Protein AF-A0A645H5P6-F1 (afdb_monomer_lite)

Sequence (170 aa):
MDTNKEIIIENIASEDTVRALVQPGSVLSKIHYDFRVPTPEILRGLGISERTIDILTDTDVTMAKLTIKNEPRRNLTNNFGIIGELVDELRNLNVNDNKVTLEGKTQNSTLQEYSYEVKNFMTPVDIPTSRTFDGEIVQLTLREIANEYFIRMRAAYIANIGVIRNLANL

Organism: NCBI:txid1076179

Radius of gyration: 23.18 Å; chains: 1; bounding box: 54×35×65 Å

Secondary structure (DSSP, 8-state):
------------B-HHHHHTT-STT-EEEEEEEEEE---HHHHHHTT--HHHHHHHHTS---EEEEEEE-SSS--SB--HHHHHHHHHHHHTS-TTS-EEEEEEE-TTS-SEEEESB-----------SEEEETTEEEEPPHHHHHHHHHHHHHHHHHHTHHHHHHHHT-

pLDDT: mean 72.98, std 15.3, range [28.98, 92.62]

Structure (mmCIF, N/CA/C/O backbone):
data_AF-A0A645H5P6-F1
#
_entry.id   AF-A0A645H5P6-F1
#
loop_
_atom_site.group_PDB
_atom_site.id
_atom_site.type_symbol
_atom_site.label_atom_id
_atom_site.label_alt_id
_atom_site.label_comp_id
_atom_site.label_asym_id
_atom_site.label_entity_id
_atom_site.label_seq_id
_atom_site.pdbx_PDB_ins_code
_atom_site.Cartn_x
_atom_site.Cartn_y
_atom_site.Cartn_z
_atom_site.occupancy
_atom_site.B_iso_or_equiv
_atom_site.auth_seq_id
_atom_site.auth_comp_id
_atom_site.auth_asym_id
_atom_site.auth_atom_id
_atom_site.pdbx_PDB_model_num
ATOM 1 N N . MET A 1 1 ? -21.225 -7.089 -30.728 1.00 35.62 1 MET A N 1
ATOM 2 C CA . MET A 1 1 ? -21.010 -6.149 -29.612 1.00 35.62 1 MET A CA 1
ATOM 3 C C . MET A 1 1 ? -20.197 -6.913 -28.592 1.00 35.62 1 MET A C 1
ATOM 5 O O . MET A 1 1 ? -20.772 -7.693 -27.847 1.00 35.62 1 MET A O 1
ATOM 9 N N . ASP A 1 2 ? -18.871 -6.809 -28.682 1.00 35.22 2 ASP A N 1
ATOM 10 C CA . ASP A 1 2 ? -17.970 -7.498 -27.761 1.00 35.22 2 ASP A CA 1
ATOM 11 C C . ASP A 1 2 ? -18.006 -6.793 -26.412 1.00 35.22 2 ASP A C 1
ATOM 13 O O . ASP A 1 2 ? -17.707 -5.603 -26.294 1.00 35.22 2 ASP A O 1
ATOM 17 N N . THR A 1 3 ? -18.439 -7.535 -25.403 1.00 33.78 3 THR A N 1
ATOM 18 C CA . THR A 1 3 ? -18.434 -7.125 -24.008 1.00 33.78 3 THR A CA 1
ATOM 19 C C . THR A 1 3 ? -16.978 -6.956 -23.594 1.00 33.78 3 THR A C 1
ATOM 21 O O . THR A 1 3 ? -16.258 -7.939 -23.422 1.00 33.78 3 THR A O 1
ATOM 24 N N . ASN A 1 4 ? -16.541 -5.703 -23.469 1.00 33.34 4 ASN A N 1
ATOM 25 C CA . ASN A 1 4 ? -15.266 -5.334 -22.869 1.00 33.34 4 ASN A CA 1
ATOM 26 C C . ASN A 1 4 ? -15.279 -5.865 -21.425 1.00 33.34 4 ASN A C 1
ATOM 28 O O . ASN A 1 4 ? -15.838 -5.237 -20.528 1.00 33.34 4 ASN A O 1
ATOM 32 N N . LYS A 1 5 ? -14.773 -7.086 -21.214 1.00 33.88 5 LYS A N 1
ATOM 33 C CA . LYS A 1 5 ? -14.544 -7.628 -19.877 1.00 33.88 5 LYS A CA 1
ATOM 34 C C . LYS A 1 5 ? -13.383 -6.842 -19.293 1.00 33.88 5 LYS A C 1
ATOM 36 O O . LYS A 1 5 ? -12.227 -7.110 -19.605 1.00 33.88 5 LYS A O 1
ATOM 41 N N . GLU A 1 6 ? -13.717 -5.850 -18.484 1.00 28.98 6 GLU A N 1
ATOM 42 C CA . GLU A 1 6 ? -12.769 -5.196 -17.599 1.00 28.98 6 GLU A CA 1
ATOM 43 C C . GLU A 1 6 ? -12.191 -6.280 -16.679 1.00 28.98 6 GLU A C 1
ATOM 45 O O . GLU A 1 6 ? -12.908 -6.892 -15.886 1.00 28.98 6 GLU A O 1
ATOM 50 N N . ILE A 1 7 ? -10.909 -6.603 -16.855 1.00 34.94 7 ILE A N 1
ATOM 51 C CA . ILE A 1 7 ? -10.190 -7.454 -15.909 1.00 34.94 7 ILE A CA 1
ATOM 52 C C . ILE A 1 7 ? -9.898 -6.556 -14.713 1.00 34.94 7 ILE A C 1
ATOM 54 O O . ILE A 1 7 ? -8.920 -5.810 -14.705 1.00 34.94 7 ILE A O 1
ATOM 58 N N . ILE A 1 8 ? -10.793 -6.586 -13.731 1.00 35.81 8 ILE A N 1
ATOM 59 C CA . ILE A 1 8 ? -10.558 -5.983 -12.426 1.00 35.81 8 ILE A CA 1
ATOM 60 C C . ILE A 1 8 ? -9.534 -6.884 -11.736 1.00 35.81 8 ILE A C 1
ATOM 62 O O . ILE A 1 8 ? -9.844 -8.000 -11.327 1.00 35.81 8 ILE A O 1
ATOM 66 N N . ILE A 1 9 ? -8.284 -6.429 -11.708 1.00 37.41 9 ILE A N 1
ATOM 67 C CA . ILE A 1 9 ? -7.208 -7.095 -10.979 1.00 37.41 9 ILE A CA 1
ATOM 68 C C . ILE A 1 9 ? -7.413 -6.739 -9.505 1.00 37.41 9 ILE A C 1
ATOM 70 O O . ILE A 1 9 ? -7.200 -5.593 -9.110 1.00 37.41 9 ILE A O 1
ATOM 74 N N . GLU A 1 10 ? -7.887 -7.701 -8.716 1.00 39.12 10 GLU A N 1
ATOM 75 C CA . GLU A 1 10 ? -7.974 -7.570 -7.261 1.00 39.12 10 GLU A CA 1
ATOM 76 C C . GLU A 1 10 ? -6.569 -7.417 -6.651 1.00 39.12 10 GLU A C 1
ATOM 78 O O . GLU A 1 10 ? -5.568 -7.842 -7.228 1.00 39.12 10 GLU A O 1
ATOM 83 N N . ASN A 1 11 ? -6.485 -6.755 -5.497 1.00 39.72 11 ASN A N 1
ATOM 84 C CA . ASN A 1 11 ? -5.231 -6.399 -4.836 1.00 39.72 11 ASN A CA 1
ATOM 85 C C . ASN A 1 11 ? -4.357 -7.639 -4.574 1.00 39.72 11 ASN A C 1
ATOM 87 O O . ASN A 1 11 ? -4.698 -8.472 -3.740 1.00 39.72 11 ASN A O 1
ATOM 91 N N . ILE A 1 12 ? -3.208 -7.755 -5.247 1.00 42.66 12 ILE A N 1
ATOM 92 C CA . ILE A 1 12 ? -2.288 -8.881 -5.028 1.00 42.66 12 ILE A CA 1
ATOM 93 C C . ILE A 1 12 ? -1.166 -8.499 -4.072 1.00 42.66 12 ILE A C 1
ATOM 95 O O . ILE A 1 12 ? -0.562 -7.439 -4.209 1.00 42.66 12 ILE A O 1
ATOM 99 N N . ALA A 1 13 ? -0.878 -9.396 -3.130 1.00 46.56 13 ALA A N 1
ATOM 100 C CA . ALA A 1 13 ? 0.215 -9.299 -2.176 1.00 46.56 13 ALA A CA 1
ATOM 101 C C . ALA A 1 13 ? 1.609 -9.295 -2.872 1.00 46.56 13 ALA A C 1
ATOM 103 O O . ALA A 1 13 ? 2.103 -10.346 -3.266 1.00 46.56 13 ALA A O 1
ATOM 104 N N . SER A 1 14 ? 2.275 -8.146 -3.030 1.00 55.53 14 SER A N 1
ATOM 105 C CA . SER A 1 14 ? 3.707 -8.006 -3.332 1.00 55.53 14 SER A CA 1
ATOM 106 C C . SER A 1 14 ? 4.500 -7.800 -2.047 1.00 55.53 14 SER A C 1
ATOM 108 O O . SER A 1 14 ? 4.703 -6.684 -1.561 1.00 55.53 14 SER A O 1
ATOM 110 N N . GLU A 1 15 ? 4.985 -8.911 -1.499 1.00 59.34 15 GLU A N 1
ATOM 111 C CA . GLU A 1 15 ? 5.867 -8.912 -0.331 1.00 59.34 15 GLU A CA 1
ATOM 112 C C . GLU A 1 15 ? 7.171 -8.143 -0.570 1.00 59.34 15 GLU A C 1
ATOM 114 O O . GLU A 1 15 ? 7.724 -7.578 0.372 1.00 59.34 15 GLU A O 1
ATOM 119 N N . ASP A 1 16 ? 7.655 -8.090 -1.813 1.00 61.09 16 ASP A N 1
ATOM 120 C CA . ASP A 1 16 ? 8.951 -7.498 -2.163 1.00 61.09 16 ASP A CA 1
ATOM 121 C C . ASP A 1 16 ? 9.025 -6.012 -1.813 1.00 61.09 16 ASP A C 1
ATOM 123 O O . ASP A 1 16 ? 10.058 -5.513 -1.359 1.00 61.09 16 ASP A O 1
ATOM 127 N N . THR A 1 17 ? 7.903 -5.307 -1.962 1.00 65.06 17 THR A N 1
ATOM 128 C CA . THR A 1 17 ? 7.808 -3.889 -1.625 1.00 65.06 17 THR A CA 1
ATOM 129 C C . THR A 1 17 ? 7.993 -3.696 -0.127 1.00 65.06 17 THR A C 1
ATOM 131 O O . THR A 1 17 ? 8.822 -2.895 0.291 1.00 65.06 17 THR A O 1
ATOM 134 N N . VAL A 1 18 ? 7.295 -4.468 0.703 1.00 65.94 18 VAL A N 1
ATOM 135 C CA . VAL A 1 18 ? 7.417 -4.337 2.158 1.00 65.94 18 VAL A CA 1
ATOM 136 C C . VAL A 1 18 ? 8.748 -4.888 2.679 1.00 65.94 18 VAL A C 1
ATOM 138 O O . VAL A 1 18 ? 9.353 -4.290 3.569 1.00 65.94 18 VAL A O 1
ATOM 141 N N . ARG A 1 19 ? 9.284 -5.953 2.072 1.00 70.75 19 ARG A N 1
ATOM 142 C CA . ARG A 1 19 ? 10.622 -6.483 2.385 1.00 70.75 19 ARG A CA 1
ATOM 143 C C . ARG A 1 19 ? 11.727 -5.457 2.144 1.00 70.75 19 ARG A C 1
ATOM 145 O O . ARG A 1 19 ? 12.715 -5.466 2.873 1.00 70.75 19 ARG A O 1
ATOM 152 N N . ALA A 1 20 ? 11.562 -4.530 1.198 1.00 70.88 20 ALA A N 1
ATOM 153 C CA . ALA A 1 20 ? 12.522 -3.447 0.986 1.00 70.88 20 ALA A CA 1
ATOM 154 C C . ALA A 1 20 ? 12.668 -2.517 2.207 1.00 70.88 20 ALA A C 1
ATOM 156 O O . ALA A 1 20 ? 13.732 -1.928 2.395 1.00 70.88 20 ALA A O 1
ATOM 157 N N . LEU A 1 21 ? 11.640 -2.411 3.059 1.00 73.50 21 LEU A N 1
ATOM 158 C CA . LEU A 1 21 ? 11.699 -1.657 4.316 1.00 73.50 21 LEU A CA 1
ATOM 159 C C . LEU A 1 21 ? 12.494 -2.395 5.409 1.00 73.50 21 LEU A C 1
ATOM 161 O O . LEU A 1 21 ? 12.985 -1.773 6.352 1.00 73.50 21 LEU A O 1
ATOM 165 N N . VAL A 1 22 ? 12.670 -3.711 5.276 1.00 79.00 22 VAL A N 1
ATOM 166 C CA . VAL A 1 22 ? 13.489 -4.526 6.174 1.00 79.00 22 VAL A CA 1
ATOM 167 C C . VAL A 1 22 ? 14.944 -4.436 5.709 1.00 79.00 22 VAL A C 1
ATOM 169 O O . VAL A 1 22 ? 15.517 -5.382 5.173 1.00 79.00 22 VAL A O 1
ATOM 172 N N . GLN A 1 23 ? 15.585 -3.288 5.967 1.00 77.56 23 GLN A N 1
ATOM 173 C CA . GLN A 1 23 ? 17.033 -3.092 5.771 1.00 77.56 23 GLN A CA 1
ATOM 174 C C . GLN A 1 23 ? 17.693 -2.325 6.931 1.00 77.56 23 GLN A C 1
ATOM 176 O O . GLN A 1 23 ? 17.037 -1.472 7.543 1.00 77.56 23 GLN A O 1
ATOM 181 N N . PRO A 1 24 ? 18.987 -2.552 7.234 1.00 73.81 24 PRO A N 1
ATOM 182 C CA . PRO A 1 24 ? 19.717 -1.749 8.213 1.00 73.81 24 PRO A CA 1
ATOM 183 C C . PRO A 1 24 ? 19.620 -0.244 7.917 1.00 73.81 24 PRO A C 1
ATOM 185 O O . PRO A 1 24 ? 19.714 0.186 6.770 1.00 73.81 24 PRO A O 1
ATOM 188 N N . GLY A 1 25 ? 19.406 0.566 8.958 1.00 75.50 25 GLY A N 1
ATOM 189 C CA . GLY A 1 25 ? 19.211 2.016 8.821 1.00 75.50 25 GLY A CA 1
ATOM 190 C C . GLY A 1 25 ? 17.795 2.445 8.416 1.00 75.50 25 GLY A C 1
ATOM 191 O O . GLY A 1 25 ? 17.556 3.641 8.242 1.00 75.50 25 GLY A O 1
ATOM 192 N N . SER A 1 26 ? 16.858 1.501 8.290 1.00 78.00 26 SER A N 1
ATOM 193 C CA . SER A 1 26 ? 15.457 1.807 8.003 1.00 78.00 26 SER A CA 1
ATOM 194 C C . SER A 1 26 ? 14.703 2.345 9.212 1.00 78.00 26 SER A C 1
ATOM 196 O O . SER A 1 26 ? 15.061 2.141 10.372 1.00 78.00 26 SER A O 1
ATOM 198 N N . VAL A 1 27 ? 13.632 3.065 8.912 1.00 82.56 27 VAL A N 1
ATOM 199 C CA . VAL A 1 27 ? 12.813 3.782 9.873 1.00 82.56 27 VAL A CA 1
ATOM 200 C C . VAL A 1 27 ? 11.351 3.583 9.511 1.00 82.56 27 VAL A C 1
ATOM 202 O O . VAL A 1 27 ? 10.955 3.867 8.381 1.00 82.56 27 VAL A O 1
ATOM 205 N N . LEU A 1 28 ? 10.549 3.170 10.490 1.00 84.62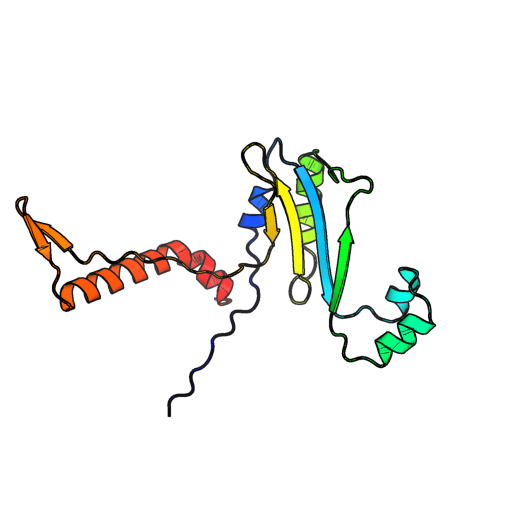 28 LEU A N 1
ATOM 206 C CA . LEU A 1 28 ? 9.100 3.074 10.369 1.00 84.62 28 LEU A CA 1
ATOM 207 C C . LEU A 1 28 ? 8.453 4.270 11.069 1.00 84.62 28 LEU A C 1
ATOM 209 O O . LEU A 1 28 ? 8.713 4.531 12.246 1.00 84.62 28 LEU A O 1
ATOM 213 N N . SER A 1 29 ? 7.607 5.006 10.357 1.00 82.06 29 SER A N 1
ATOM 214 C CA . SER A 1 29 ? 6.975 6.232 10.852 1.00 82.06 29 SER A CA 1
ATOM 215 C C . SER A 1 29 ? 5.474 6.086 11.075 1.00 82.06 29 SER A C 1
ATOM 217 O O . SER A 1 29 ? 4.931 6.775 11.939 1.00 82.06 29 SER A O 1
ATOM 219 N N . LYS A 1 30 ? 4.797 5.217 10.316 1.00 83.56 30 LYS A N 1
ATOM 220 C CA . LYS A 1 30 ? 3.344 5.043 10.402 1.00 83.56 30 LYS A CA 1
ATOM 221 C C . LYS A 1 30 ? 2.908 3.666 9.912 1.00 83.56 30 LYS A C 1
ATOM 223 O O . LYS A 1 30 ? 3.525 3.119 9.002 1.00 83.56 30 LYS A O 1
ATOM 228 N N . ILE A 1 31 ? 1.816 3.158 10.474 1.00 81.19 31 ILE A N 1
ATOM 229 C CA . ILE A 1 31 ? 1.110 1.967 9.988 1.00 81.19 31 ILE A CA 1
ATOM 230 C C . ILE A 1 31 ? -0.345 2.349 9.716 1.00 81.19 31 ILE A C 1
ATOM 232 O O . ILE A 1 31 ? -0.998 2.973 10.557 1.00 81.19 31 ILE A O 1
ATOM 236 N N . HIS A 1 32 ? -0.841 1.975 8.544 1.00 79.19 32 HIS A N 1
ATOM 237 C CA . HIS A 1 32 ? -2.234 2.075 8.142 1.00 79.19 32 HIS A CA 1
ATOM 238 C C . HIS A 1 32 ? -2.814 0.678 7.965 1.00 79.19 32 HIS A C 1
ATOM 240 O O . HIS A 1 32 ? -2.226 -0.147 7.265 1.00 79.19 32 HIS A O 1
ATOM 246 N N . TYR A 1 33 ? -3.964 0.449 8.586 1.00 74.19 33 TYR A N 1
ATOM 247 C CA . TYR A 1 33 ? -4.722 -0.787 8.481 1.00 74.19 33 TYR A CA 1
ATOM 248 C C . TYR A 1 33 ? -6.159 -0.434 8.107 1.00 74.19 33 TYR A C 1
ATOM 250 O O . TYR A 1 33 ? -6.864 0.192 8.903 1.00 74.19 33 TYR A O 1
ATOM 258 N N . ASP A 1 34 ? -6.574 -0.795 6.899 1.00 68.56 34 ASP A N 1
ATOM 259 C CA . ASP A 1 34 ? -7.957 -0.661 6.462 1.00 68.56 34 ASP A CA 1
ATOM 260 C C . ASP A 1 34 ? -8.637 -2.027 6.600 1.00 68.56 34 ASP A C 1
ATOM 262 O O . ASP A 1 34 ? -8.090 -3.041 6.168 1.00 68.56 34 ASP A O 1
ATOM 266 N N . PHE A 1 35 ? -9.812 -2.051 7.220 1.00 67.69 35 PHE A N 1
ATOM 267 C CA . PHE A 1 35 ? -10.565 -3.269 7.501 1.00 67.69 35 PHE A CA 1
ATOM 268 C C . PHE A 1 35 ? -12.057 -3.046 7.295 1.00 67.69 35 PHE A C 1
ATOM 270 O O . PHE A 1 35 ? -12.557 -1.922 7.406 1.00 67.69 35 PHE A O 1
ATOM 277 N N . ARG A 1 36 ? -12.780 -4.125 6.983 1.00 66.25 36 ARG A N 1
ATOM 278 C CA . ARG A 1 36 ? -14.243 -4.097 6.856 1.00 66.25 36 ARG A CA 1
ATOM 279 C C . ARG A 1 36 ? -14.874 -3.621 8.166 1.00 66.25 36 ARG A C 1
ATOM 281 O O . ARG A 1 36 ? -14.322 -3.909 9.228 1.00 66.25 36 ARG A O 1
ATOM 288 N N . VAL A 1 37 ? -15.989 -2.877 8.085 1.00 66.31 37 VAL A N 1
ATOM 289 C CA . VAL A 1 37 ? -16.541 -2.156 9.251 1.00 66.31 37 VAL A CA 1
ATOM 290 C C . VAL A 1 37 ? -16.561 -3.029 10.507 1.00 66.31 37 VAL A C 1
ATOM 292 O O . VAL A 1 37 ? -17.192 -4.089 10.503 1.00 66.31 37 VAL A O 1
ATOM 295 N N . PRO A 1 38 ? -15.871 -2.595 11.575 1.00 64.56 38 PRO A N 1
ATOM 296 C CA . PRO A 1 38 ? -15.897 -3.277 12.857 1.00 64.56 38 PRO A CA 1
ATOM 297 C C . PRO A 1 38 ? -17.316 -3.347 13.408 1.00 64.56 38 PRO A C 1
ATOM 299 O O . PRO A 1 38 ? -18.078 -2.388 13.297 1.00 64.56 38 PRO A O 1
ATOM 302 N N . THR A 1 39 ? -17.656 -4.455 14.065 1.00 71.69 39 THR A N 1
ATOM 303 C CA . THR A 1 39 ? -18.942 -4.561 14.757 1.00 71.69 39 THR A CA 1
ATOM 304 C C . THR A 1 39 ? -19.073 -3.450 15.813 1.00 71.69 39 THR A C 1
ATOM 306 O O . THR A 1 39 ? -18.052 -2.945 16.306 1.00 71.69 39 THR A O 1
ATOM 309 N N . PRO A 1 40 ? -20.303 -3.071 16.207 1.00 74.81 40 PRO A N 1
ATOM 310 C CA . PRO A 1 40 ? -20.540 -2.108 17.283 1.00 74.81 40 PRO A CA 1
ATOM 311 C C . PRO A 1 40 ? -19.689 -2.358 18.541 1.00 74.81 40 PRO A C 1
ATOM 313 O O . PRO A 1 40 ? -19.204 -1.418 19.164 1.00 74.81 40 PRO A O 1
ATOM 316 N N . GLU A 1 41 ? -19.424 -3.621 18.885 1.00 73.94 41 GLU A N 1
ATOM 317 C CA . GLU A 1 41 ? -18.590 -4.020 20.027 1.00 73.94 41 GLU A CA 1
ATOM 318 C C . GLU A 1 41 ? -17.142 -3.534 19.901 1.00 73.94 41 GLU A C 1
ATOM 320 O O . GLU A 1 41 ? -16.570 -3.036 20.873 1.00 73.94 41 GLU A O 1
ATOM 325 N N . ILE A 1 42 ? -16.551 -3.647 18.710 1.00 74.38 42 ILE A N 1
ATOM 326 C CA . ILE A 1 42 ? -15.181 -3.192 18.453 1.00 74.38 42 ILE A CA 1
ATOM 327 C C . ILE A 1 42 ? -15.129 -1.660 18.494 1.00 74.38 42 ILE A C 1
ATOM 329 O O . ILE A 1 42 ? -14.202 -1.094 19.071 1.00 74.38 42 ILE A O 1
ATOM 333 N N . LEU A 1 43 ? -16.143 -0.979 17.950 1.00 78.38 43 LEU A N 1
ATOM 334 C CA . LEU A 1 43 ? -16.234 0.484 17.991 1.00 78.38 43 LEU A CA 1
ATOM 335 C C . LEU A 1 43 ? -16.327 1.022 19.426 1.00 78.38 43 LEU A C 1
ATOM 337 O O . LEU A 1 43 ? -15.634 1.987 19.758 1.00 78.38 43 LEU A O 1
ATOM 341 N N . ARG A 1 44 ? -17.101 0.364 20.302 1.00 80.12 44 ARG A N 1
ATOM 342 C CA . ARG A 1 44 ? -17.127 0.685 21.742 1.00 80.12 44 ARG A CA 1
ATOM 343 C C . ARG A 1 44 ? -15.758 0.503 22.383 1.00 80.12 44 ARG A C 1
ATOM 345 O O . ARG A 1 44 ? -15.316 1.366 23.136 1.00 80.12 44 ARG A O 1
ATOM 352 N N . GLY A 1 45 ? -15.068 -0.593 22.058 1.00 78.75 45 GLY A N 1
ATOM 353 C CA . GLY A 1 45 ? -13.712 -0.866 22.545 1.00 78.75 45 GLY A CA 1
ATOM 354 C C . GLY A 1 45 ? -12.687 0.204 22.147 1.00 78.75 45 GLY A C 1
ATOM 355 O O . GLY A 1 45 ? -11.723 0.428 22.874 1.00 78.75 45 GLY A O 1
ATOM 356 N N . LEU A 1 46 ? -12.922 0.910 21.037 1.00 80.19 46 LEU A N 1
ATOM 357 C CA . LEU A 1 46 ? -12.107 2.036 20.566 1.00 80.19 46 LEU A CA 1
ATOM 358 C C . LEU A 1 46 ? -12.523 3.393 21.167 1.00 80.19 46 LEU A C 1
ATOM 360 O O . LEU A 1 46 ? -11.943 4.421 20.817 1.00 80.19 46 LEU A O 1
ATOM 364 N N . GLY A 1 47 ? -13.510 3.415 22.068 1.00 82.88 47 GLY A N 1
ATOM 365 C CA . GLY A 1 47 ? -13.988 4.631 22.727 1.00 82.88 47 GLY A CA 1
ATOM 366 C C . GLY A 1 47 ? -14.924 5.487 21.871 1.00 82.88 47 GLY A C 1
ATOM 367 O O . GLY A 1 47 ? -15.129 6.661 22.184 1.00 82.88 47 GLY A O 1
ATOM 368 N N . ILE A 1 48 ? -15.498 4.931 20.797 1.00 83.69 48 ILE A N 1
ATOM 369 C CA . ILE A 1 48 ? -16.545 5.618 20.035 1.00 83.69 48 ILE A CA 1
ATOM 370 C C . ILE A 1 48 ? -17.834 5.635 20.867 1.00 83.69 48 ILE A C 1
ATOM 372 O O . ILE A 1 48 ? -18.205 4.636 21.479 1.00 83.69 48 ILE A O 1
ATOM 376 N N . SER A 1 49 ? -18.512 6.784 20.916 1.00 89.50 49 SER A N 1
ATOM 377 C CA . SER A 1 49 ? -19.749 6.935 21.687 1.00 89.50 49 SER A CA 1
ATOM 378 C C . SER A 1 49 ? -20.909 6.153 21.065 1.00 89.50 49 SER A C 1
ATOM 380 O O . SER A 1 49 ? -21.021 6.087 19.842 1.00 89.50 49 SER A O 1
ATOM 382 N N . GLU A 1 50 ? -21.823 5.641 21.899 1.00 84.25 50 GLU A N 1
ATOM 383 C CA . GLU A 1 50 ? -23.013 4.895 21.439 1.00 84.25 50 GLU A CA 1
ATOM 384 C C . GLU A 1 50 ? -23.811 5.675 20.390 1.00 84.25 50 GLU A C 1
ATOM 386 O O . GLU A 1 50 ? -24.143 5.141 19.342 1.00 84.25 50 GLU A O 1
ATOM 391 N N . ARG A 1 51 ? -23.998 6.986 20.591 1.00 88.00 51 ARG A N 1
ATOM 392 C CA . ARG A 1 51 ? -24.685 7.840 19.612 1.00 88.00 51 ARG A CA 1
ATOM 393 C C . ARG A 1 51 ? -24.010 7.825 18.237 1.00 88.00 51 ARG A C 1
ATOM 395 O O . ARG A 1 51 ? -24.696 7.879 17.225 1.00 88.00 51 ARG A O 1
ATOM 402 N N . THR A 1 52 ? -22.680 7.812 18.188 1.00 83.38 52 THR A N 1
ATOM 403 C CA . THR A 1 52 ? -21.944 7.736 16.921 1.00 83.38 52 THR A CA 1
ATOM 404 C C . THR A 1 52 ? -22.039 6.336 16.318 1.00 83.38 52 THR A C 1
ATOM 406 O O . THR A 1 52 ? -22.128 6.216 15.103 1.00 83.38 52 THR A O 1
ATOM 409 N N . ILE A 1 53 ? -22.059 5.288 17.144 1.00 83.56 53 ILE A N 1
ATOM 410 C CA . ILE A 1 53 ? -22.234 3.900 16.697 1.00 83.56 53 ILE A CA 1
ATOM 411 C C . ILE A 1 53 ? -23.621 3.692 16.085 1.00 83.56 53 ILE A C 1
ATOM 413 O O . ILE A 1 53 ? -23.711 3.105 15.011 1.00 83.56 53 ILE A O 1
ATOM 417 N N . ASP A 1 54 ? -24.675 4.219 16.707 1.00 83.25 54 ASP A N 1
ATOM 418 C CA . ASP A 1 54 ? -26.043 4.161 16.179 1.00 83.25 54 ASP A CA 1
ATOM 419 C C . ASP A 1 54 ? -26.116 4.831 14.799 1.00 83.25 54 ASP A C 1
ATOM 421 O O . ASP A 1 54 ? -26.586 4.234 13.835 1.00 83.25 54 ASP A O 1
ATOM 425 N N . ILE A 1 55 ? -25.532 6.031 14.673 1.00 81.44 55 ILE A N 1
ATOM 426 C CA . ILE A 1 55 ? -25.445 6.747 13.391 1.00 81.44 55 ILE A CA 1
ATOM 427 C C . ILE A 1 55 ? -24.679 5.926 12.348 1.00 81.44 55 ILE A C 1
ATOM 429 O O . ILE A 1 55 ? -25.096 5.878 11.198 1.00 81.44 55 ILE A O 1
ATOM 433 N N . LEU A 1 56 ? -23.564 5.293 12.722 1.00 78.19 56 LEU A N 1
ATOM 434 C CA . LEU A 1 56 ? -22.773 4.477 11.797 1.00 78.19 56 LEU A CA 1
ATOM 435 C C . LEU A 1 56 ? -23.504 3.192 11.381 1.00 78.19 56 LEU A C 1
ATOM 437 O O . LEU A 1 56 ? -23.348 2.752 10.245 1.00 78.19 56 LEU A O 1
ATOM 441 N N . THR A 1 57 ? -24.311 2.614 12.271 1.00 74.94 57 THR A N 1
ATOM 442 C CA . THR A 1 57 ? -25.103 1.403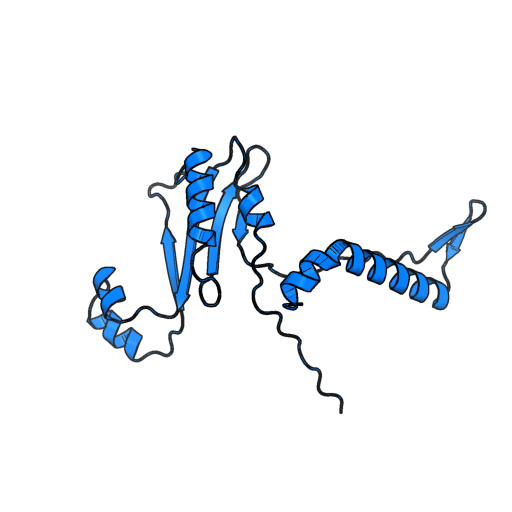 11.999 1.00 74.94 57 THR A CA 1
ATOM 443 C C . THR A 1 57 ? -26.212 1.675 10.982 1.00 74.94 57 THR A C 1
ATOM 445 O O . THR A 1 57 ? -26.511 0.816 10.157 1.00 74.94 57 THR A O 1
ATOM 448 N N . ASP A 1 58 ? -26.753 2.893 10.982 1.00 76.62 58 ASP A N 1
ATOM 449 C CA . ASP A 1 58 ? -27.760 3.359 10.025 1.00 76.62 58 ASP A CA 1
ATOM 450 C C . ASP A 1 58 ? -27.152 3.888 8.704 1.00 76.62 58 ASP A C 1
ATOM 452 O O . ASP A 1 58 ? -27.860 4.462 7.873 1.00 76.62 58 ASP A O 1
ATOM 456 N N . THR A 1 59 ? -25.842 3.717 8.486 1.00 73.56 59 THR A N 1
ATOM 457 C CA . THR A 1 59 ? -25.143 4.160 7.267 1.00 73.56 59 THR A CA 1
ATOM 458 C C . THR A 1 59 ? -24.540 2.993 6.491 1.00 73.56 59 THR A C 1
ATOM 460 O O . THR A 1 59 ? -24.108 2.006 7.074 1.00 73.56 59 THR A O 1
ATOM 463 N N . ASP A 1 60 ? -24.401 3.146 5.171 1.00 66.25 60 ASP A N 1
ATOM 464 C CA . ASP A 1 60 ? -23.731 2.174 4.288 1.00 66.25 60 ASP A CA 1
ATOM 465 C C . ASP A 1 60 ? -22.193 2.212 4.404 1.00 66.25 60 ASP A C 1
ATOM 467 O O . ASP A 1 60 ? -21.470 2.037 3.419 1.00 66.25 60 ASP A O 1
ATOM 471 N N . VAL A 1 61 ? -21.641 2.499 5.586 1.00 63.34 61 VAL A N 1
ATOM 472 C CA . VAL A 1 61 ? -20.185 2.470 5.760 1.00 63.34 61 VAL A CA 1
ATOM 473 C C . VAL A 1 61 ? -19.729 1.019 5.623 1.00 63.34 61 VAL A C 1
ATOM 475 O O . VAL A 1 61 ? -20.262 0.118 6.265 1.00 63.34 61 VAL A O 1
ATOM 478 N N . THR A 1 62 ? -18.737 0.782 4.764 1.00 62.56 62 THR A N 1
ATOM 479 C CA . THR A 1 62 ? -18.232 -0.566 4.447 1.00 62.56 62 THR A CA 1
ATOM 480 C C . THR A 1 62 ? -16.806 -0.816 4.942 1.00 62.56 62 THR A C 1
ATOM 482 O O . THR A 1 62 ? -16.411 -1.974 5.094 1.00 62.56 62 THR A O 1
ATOM 485 N N . MET A 1 63 ? -16.066 0.239 5.305 1.00 66.44 63 MET A N 1
ATOM 486 C CA . MET A 1 63 ? -14.677 0.159 5.766 1.00 66.44 63 MET A CA 1
ATOM 487 C C . MET A 1 63 ? -14.345 1.150 6.887 1.00 66.44 63 MET A C 1
ATOM 489 O O . MET A 1 63 ? -14.863 2.265 6.929 1.00 66.44 63 MET A O 1
ATOM 493 N N . ALA A 1 64 ? -13.403 0.763 7.747 1.00 71.00 64 ALA A N 1
ATOM 494 C CA . ALA A 1 64 ? -12.757 1.614 8.739 1.00 71.00 64 ALA A CA 1
ATOM 495 C C . ALA A 1 64 ? -11.233 1.620 8.537 1.00 71.00 64 ALA A C 1
ATOM 497 O O . ALA A 1 64 ? -10.650 0.638 8.081 1.00 71.00 64 ALA A O 1
ATOM 498 N N . LYS A 1 65 ? -10.586 2.734 8.900 1.00 77.56 65 LYS A N 1
ATOM 499 C CA . LYS A 1 65 ? -9.132 2.917 8.802 1.00 77.56 65 LYS A CA 1
ATOM 500 C C . LYS A 1 65 ? -8.523 3.176 10.172 1.00 77.56 65 LYS A C 1
ATOM 502 O O . LYS A 1 65 ? -8.785 4.210 10.785 1.00 77.56 65 LYS A O 1
ATOM 507 N N . LEU A 1 66 ? -7.650 2.279 10.619 1.00 79.69 66 LEU A N 1
ATOM 508 C CA . LEU A 1 66 ? -6.814 2.470 11.799 1.00 79.69 66 LEU A CA 1
ATOM 509 C C . LEU A 1 66 ? -5.461 3.045 11.374 1.00 79.69 66 LEU A C 1
ATOM 511 O O . LEU A 1 66 ? -4.815 2.566 10.443 1.00 79.69 66 LEU A O 1
ATOM 515 N N . THR A 1 67 ? -5.024 4.097 12.064 1.00 83.94 67 THR A N 1
ATOM 516 C CA . THR A 1 67 ? -3.706 4.702 11.851 1.00 83.94 67 THR A CA 1
ATOM 51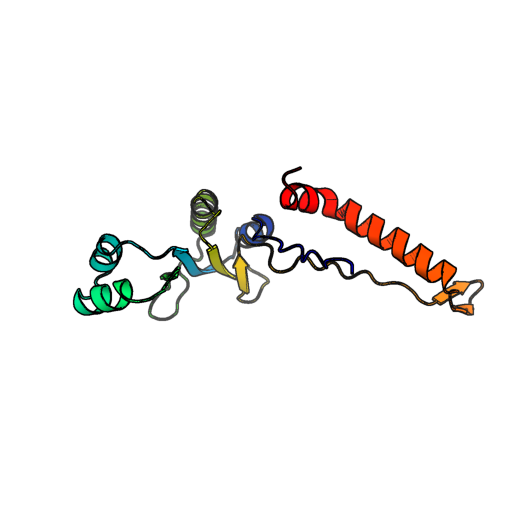7 C C . THR A 1 67 ? -2.921 4.698 13.149 1.00 83.94 67 THR A C 1
ATOM 519 O O . THR A 1 67 ? -3.318 5.349 14.112 1.00 83.94 67 THR A O 1
ATOM 522 N N . ILE A 1 68 ? -1.776 4.019 13.147 1.00 85.06 68 ILE A N 1
ATOM 523 C CA . ILE A 1 68 ? -0.839 3.989 14.270 1.00 85.06 68 ILE A CA 1
ATOM 524 C C . ILE A 1 68 ? 0.322 4.928 13.937 1.00 85.06 68 ILE A C 1
ATOM 526 O O . ILE A 1 68 ? 1.012 4.755 12.929 1.00 85.06 68 ILE A O 1
ATOM 530 N N . LYS A 1 69 ? 0.518 5.952 14.771 1.00 88.19 69 LYS A N 1
ATOM 531 C CA . LYS A 1 69 ? 1.571 6.972 14.644 1.00 88.19 69 LYS A CA 1
ATOM 532 C C . LYS A 1 69 ? 1.980 7.473 16.031 1.00 88.19 69 LYS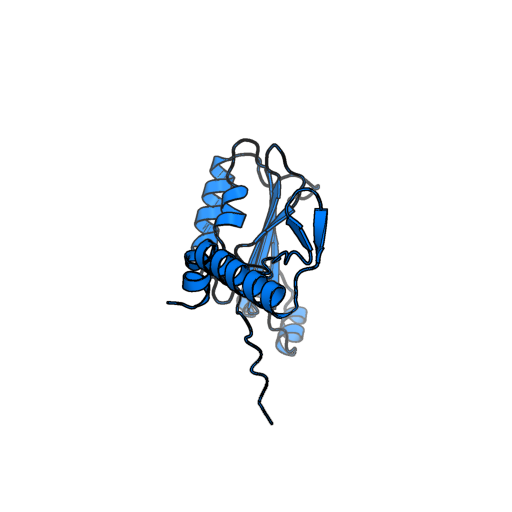 A C 1
ATOM 534 O O . LYS A 1 69 ? 1.166 7.453 16.948 1.00 88.19 69 LYS A O 1
ATOM 539 N N . ASN A 1 70 ? 3.200 7.988 16.163 1.00 84.31 70 ASN A N 1
ATOM 540 C CA . ASN A 1 70 ? 3.613 8.706 17.370 1.00 84.31 70 ASN A CA 1
ATOM 541 C C . ASN A 1 70 ? 3.130 10.167 17.351 1.00 84.31 70 ASN A C 1
ATOM 543 O O . ASN A 1 70 ? 3.216 10.845 16.322 1.00 84.31 70 ASN A O 1
ATOM 547 N N . GLU A 1 71 ? 2.698 10.661 18.514 1.00 84.38 71 GLU A N 1
ATOM 548 C CA . GLU A 1 71 ? 2.491 12.085 18.797 1.00 84.38 71 GLU A CA 1
ATOM 549 C C . GLU A 1 71 ? 3.373 12.514 19.987 1.00 84.38 71 GLU A C 1
ATOM 551 O O . GLU A 1 71 ? 3.269 11.915 21.057 1.00 84.38 71 GLU A O 1
ATOM 556 N N . PRO A 1 72 ? 4.272 13.514 19.832 1.00 84.38 72 PRO A N 1
ATOM 557 C CA . PRO A 1 72 ? 4.534 14.328 18.635 1.00 84.38 72 PRO A CA 1
ATOM 558 C C . PRO A 1 72 ? 5.174 13.525 17.486 1.00 84.38 72 PRO A C 1
ATOM 560 O O . PRO A 1 72 ? 5.711 12.443 17.714 1.00 84.38 72 PRO A O 1
ATOM 563 N N . ARG A 1 73 ? 5.133 14.066 16.253 1.00 82.38 73 ARG A N 1
ATOM 564 C CA . ARG A 1 73 ? 5.582 13.385 15.018 1.00 82.38 73 ARG A CA 1
ATOM 565 C C . ARG A 1 73 ? 7.018 12.864 15.157 1.00 82.38 73 ARG A C 1
ATOM 567 O O . ARG A 1 73 ? 7.984 13.612 15.019 1.00 82.38 73 ARG A O 1
ATOM 574 N N . ARG A 1 74 ? 7.135 11.563 15.410 1.00 85.69 74 ARG A N 1
ATOM 575 C CA . ARG A 1 74 ? 8.382 10.807 15.553 1.00 85.69 74 ARG A CA 1
ATOM 576 C C . ARG A 1 74 ? 8.225 9.459 14.867 1.00 85.69 74 ARG A C 1
ATOM 578 O O . ARG A 1 74 ? 7.115 9.026 14.570 1.00 85.69 74 ARG A O 1
ATOM 585 N N . ASN A 1 75 ? 9.345 8.796 14.635 1.00 86.88 75 ASN A N 1
ATOM 586 C CA . ASN A 1 75 ? 9.337 7.431 14.127 1.00 86.88 75 ASN A CA 1
ATOM 587 C C . ASN A 1 75 ? 8.721 6.502 15.174 1.00 86.88 75 ASN A C 1
ATOM 589 O O . ASN A 1 75 ? 8.951 6.707 16.366 1.00 86.88 75 ASN A O 1
ATOM 593 N N . LEU A 1 76 ? 7.954 5.507 14.732 1.00 87.56 76 LEU A N 1
ATOM 594 C CA . LEU A 1 76 ? 7.479 4.419 15.587 1.00 87.56 76 LEU A CA 1
ATOM 595 C C . LEU A 1 76 ? 8.668 3.607 16.094 1.00 87.56 76 LEU A C 1
ATOM 597 O O . LEU A 1 76 ? 8.756 3.301 17.277 1.00 87.56 76 LEU A O 1
ATOM 601 N N . THR A 1 77 ? 9.613 3.318 15.199 1.00 90.38 77 THR A N 1
ATOM 602 C CA . THR A 1 77 ? 10.867 2.646 15.530 1.00 90.38 77 THR A CA 1
ATOM 603 C C . THR A 1 77 ? 11.917 2.890 14.442 1.00 90.38 77 THR A C 1
ATOM 605 O O . THR A 1 77 ? 11.601 3.170 13.284 1.00 90.38 77 THR A O 1
ATOM 608 N N . ASN A 1 78 ? 13.183 2.799 14.829 1.00 88.06 78 ASN A N 1
ATOM 609 C CA . ASN A 1 78 ? 14.359 2.723 13.958 1.00 88.06 78 ASN A CA 1
ATOM 610 C C . ASN A 1 78 ? 15.140 1.412 14.175 1.00 88.06 78 ASN A C 1
ATOM 612 O O . ASN A 1 78 ? 16.229 1.240 13.632 1.00 88.06 78 ASN A O 1
ATOM 616 N N . ASN A 1 79 ? 14.615 0.507 15.007 1.00 90.31 79 ASN A N 1
ATOM 617 C CA . ASN A 1 79 ? 15.216 -0.793 15.247 1.00 90.31 79 ASN A CA 1
ATOM 618 C C . ASN A 1 79 ? 14.812 -1.745 14.119 1.00 90.31 79 ASN A C 1
ATOM 620 O O . ASN A 1 79 ? 13.653 -2.142 14.014 1.00 90.31 79 ASN A O 1
ATOM 624 N N . PHE A 1 80 ? 15.798 -2.123 13.312 1.00 83.12 80 PHE A N 1
ATOM 625 C CA . PHE A 1 80 ? 15.648 -3.046 12.193 1.00 83.12 80 PHE A CA 1
ATOM 626 C C . PHE A 1 80 ? 14.988 -4.382 12.578 1.00 83.12 80 PHE A C 1
ATOM 628 O O . PHE A 1 80 ? 14.134 -4.855 11.835 1.00 83.12 80 PHE A O 1
ATOM 635 N N . GLY A 1 81 ? 15.324 -4.956 13.740 1.00 83.50 81 GLY A N 1
ATOM 636 C CA . GLY A 1 81 ? 14.729 -6.216 14.200 1.00 83.50 81 GLY A CA 1
ATOM 637 C C . GLY A 1 81 ? 13.225 -6.089 14.444 1.00 83.50 81 GLY A C 1
ATOM 638 O O . GLY A 1 81 ? 12.450 -6.882 13.926 1.00 83.50 81 GLY A O 1
ATOM 639 N N . ILE A 1 82 ? 12.807 -5.015 15.123 1.00 87.94 82 ILE A N 1
ATOM 640 C CA . ILE A 1 82 ? 11.386 -4.731 15.392 1.00 87.94 82 ILE A CA 1
ATOM 641 C C . ILE A 1 82 ? 10.621 -4.459 14.089 1.00 87.94 82 ILE A C 1
ATOM 643 O O . ILE A 1 82 ? 9.473 -4.867 13.947 1.00 87.94 82 ILE A O 1
ATOM 647 N N . ILE A 1 83 ? 11.242 -3.765 13.127 1.00 85.81 83 ILE A N 1
ATOM 648 C CA . ILE A 1 83 ? 10.636 -3.536 11.807 1.00 85.81 83 ILE A CA 1
ATOM 649 C C . ILE A 1 83 ? 10.410 -4.873 11.091 1.00 85.81 83 ILE A C 1
ATOM 651 O O . ILE A 1 83 ? 9.333 -5.072 10.537 1.00 85.81 83 ILE A O 1
ATOM 655 N N . GLY A 1 84 ? 11.391 -5.781 11.128 1.00 81.94 84 GLY A N 1
ATOM 656 C CA . GLY A 1 84 ? 11.277 -7.122 10.550 1.00 81.94 84 GLY A CA 1
ATOM 657 C C . GLY A 1 84 ? 10.144 -7.936 11.173 1.00 81.94 84 GLY A C 1
ATOM 658 O O . GLY A 1 84 ? 9.280 -8.415 10.447 1.00 81.94 84 GLY A O 1
ATOM 659 N N . GLU A 1 85 ? 10.090 -8.004 12.506 1.00 85.50 85 GLU A N 1
ATOM 660 C CA . GLU A 1 85 ? 9.026 -8.711 13.233 1.00 85.50 85 GLU A CA 1
ATOM 661 C C . GLU A 1 85 ? 7.631 -8.164 12.895 1.00 85.50 85 GLU A C 1
ATOM 663 O O . GLU A 1 85 ? 6.720 -8.930 12.598 1.00 85.50 85 GLU A O 1
ATOM 668 N N . LEU A 1 86 ? 7.462 -6.836 12.867 1.00 84.31 86 LEU A N 1
ATOM 669 C CA . LEU A 1 86 ? 6.186 -6.215 12.497 1.00 84.31 86 LEU A CA 1
ATOM 670 C C . LEU A 1 86 ? 5.786 -6.526 11.054 1.00 84.31 86 LEU A C 1
ATOM 672 O O . LEU A 1 86 ? 4.613 -6.767 10.784 1.00 84.31 86 LEU A O 1
ATOM 676 N N . VAL A 1 87 ? 6.739 -6.501 10.123 1.00 81.75 87 VAL A N 1
ATOM 677 C CA . VAL A 1 87 ? 6.492 -6.873 8.727 1.00 81.75 87 VAL A CA 1
ATOM 678 C C . VAL A 1 87 ? 6.034 -8.329 8.639 1.00 81.75 87 VAL A C 1
ATOM 680 O O . VAL A 1 87 ? 5.009 -8.604 8.017 1.00 81.75 87 VAL A O 1
ATOM 683 N N . ASP A 1 88 ? 6.728 -9.251 9.304 1.00 80.81 88 ASP A N 1
ATOM 684 C CA . ASP A 1 88 ? 6.382 -10.672 9.276 1.00 80.81 88 ASP A CA 1
ATOM 685 C C . ASP A 1 88 ? 5.012 -10.962 9.907 1.00 80.81 88 ASP A C 1
ATOM 687 O O . ASP A 1 88 ? 4.234 -11.727 9.337 1.00 80.81 88 ASP A O 1
ATOM 691 N N . GLU A 1 89 ? 4.679 -10.325 11.032 1.00 81.94 89 GLU A N 1
ATOM 692 C CA . GLU A 1 89 ? 3.364 -10.469 11.670 1.00 81.94 89 GLU A CA 1
ATOM 693 C C . GLU A 1 89 ? 2.240 -9.903 10.795 1.00 81.94 89 GLU A C 1
ATOM 695 O O . GLU A 1 89 ? 1.218 -10.555 10.574 1.00 81.94 89 GLU A O 1
ATOM 700 N N . LEU A 1 90 ? 2.437 -8.708 10.230 1.00 79.31 90 LEU A N 1
ATOM 701 C CA . LEU A 1 90 ? 1.431 -8.062 9.384 1.00 79.31 90 LEU A CA 1
ATOM 702 C C . LEU A 1 90 ? 1.204 -8.805 8.064 1.00 79.31 90 LEU A C 1
ATOM 704 O O . LEU A 1 90 ? 0.102 -8.737 7.526 1.00 79.31 90 LEU A O 1
ATOM 708 N N . ARG A 1 91 ? 2.209 -9.532 7.558 1.00 69.75 91 ARG A N 1
ATOM 709 C CA . ARG A 1 91 ? 2.063 -10.419 6.394 1.00 69.75 91 ARG A CA 1
ATOM 710 C C . ARG A 1 91 ? 1.078 -11.560 6.663 1.00 69.75 91 ARG A C 1
ATOM 712 O O . ARG A 1 91 ? 0.372 -11.978 5.753 1.00 69.75 91 ARG A O 1
ATOM 719 N N . ASN A 1 92 ? 1.049 -12.081 7.889 1.00 67.94 92 ASN A N 1
ATOM 720 C CA . ASN A 1 92 ? 0.264 -13.270 8.234 1.00 67.94 92 ASN A CA 1
ATOM 721 C C . ASN A 1 92 ? -1.203 -12.951 8.579 1.00 67.94 92 ASN A C 1
ATOM 723 O O . ASN A 1 92 ? -1.999 -13.868 8.790 1.00 67.94 92 ASN A O 1
ATOM 727 N N . LEU A 1 93 ? -1.581 -11.671 8.648 1.00 67.19 93 LEU A N 1
ATOM 728 C CA . LEU A 1 93 ? -2.980 -11.269 8.785 1.00 67.19 93 LEU A CA 1
ATOM 729 C C . LEU A 1 93 ? -3.713 -11.596 7.481 1.00 67.19 93 LEU A C 1
ATOM 731 O O . LEU A 1 93 ? -3.227 -11.245 6.417 1.00 67.19 93 LEU A O 1
ATOM 735 N N . ASN A 1 94 ? -4.872 -12.261 7.544 1.00 53.88 94 ASN A N 1
ATOM 736 C CA . ASN A 1 94 ? -5.680 -12.588 6.359 1.00 53.88 94 ASN A CA 1
ATOM 737 C C . ASN A 1 94 ? -5.946 -11.321 5.515 1.00 53.88 94 ASN A C 1
ATOM 739 O O . ASN A 1 94 ? -6.797 -10.497 5.863 1.00 53.88 94 ASN A O 1
ATOM 743 N N . VAL A 1 95 ? -5.190 -11.180 4.419 1.00 52.91 95 VAL A N 1
ATOM 744 C CA . VAL A 1 95 ? -5.092 -9.963 3.589 1.00 52.91 95 VAL A CA 1
ATOM 745 C C . VAL A 1 95 ? -6.274 -9.824 2.626 1.00 52.91 95 VAL A C 1
ATOM 747 O O . VAL A 1 95 ? -6.487 -8.754 2.073 1.00 52.91 95 VAL A O 1
ATOM 750 N N . ASN A 1 96 ? -7.080 -10.876 2.447 1.00 50.81 96 ASN A N 1
ATOM 751 C CA . ASN A 1 96 ? -8.115 -10.908 1.407 1.00 50.81 96 ASN A CA 1
ATOM 752 C C . ASN A 1 96 ? -9.174 -9.795 1.537 1.00 50.81 96 ASN A C 1
ATOM 754 O O . ASN A 1 96 ? -9.733 -9.401 0.524 1.00 50.81 96 ASN A O 1
ATOM 758 N N . ASP A 1 97 ? -9.394 -9.248 2.740 1.00 53.59 97 ASP A N 1
ATOM 759 C CA . ASP A 1 97 ? -10.328 -8.131 2.975 1.00 53.59 97 ASP A CA 1
ATOM 760 C C . ASP A 1 97 ? -9.673 -6.901 3.641 1.00 53.59 97 ASP A C 1
ATOM 762 O O . ASP A 1 97 ? -10.347 -5.897 3.882 1.00 53.59 97 ASP A O 1
ATOM 766 N N . ASN A 1 98 ? -8.379 -6.966 3.982 1.00 60.69 98 ASN A N 1
ATOM 767 C CA . ASN A 1 98 ? -7.714 -5.947 4.796 1.00 60.69 98 ASN A CA 1
ATOM 768 C C . ASN A 1 98 ? -6.474 -5.395 4.095 1.00 60.69 98 ASN A C 1
ATOM 770 O O . ASN A 1 98 ? -5.569 -6.140 3.721 1.00 60.69 98 ASN A O 1
ATOM 774 N N . LYS A 1 99 ? -6.391 -4.069 3.989 1.00 71.56 99 LYS A N 1
ATOM 775 C CA . LYS A 1 99 ? -5.269 -3.382 3.350 1.00 71.56 99 LYS A CA 1
ATOM 776 C C . LYS A 1 99 ? -4.297 -2.862 4.391 1.00 71.56 99 LYS A C 1
ATOM 778 O O . LYS A 1 99 ? -4.652 -2.034 5.229 1.00 71.56 99 LYS A O 1
ATOM 783 N N . VAL A 1 100 ? -3.039 -3.282 4.285 1.00 77.75 100 VAL A N 1
ATOM 784 C CA . VAL A 1 100 ? -1.961 -2.795 5.152 1.00 77.75 100 VAL A CA 1
ATOM 785 C C . VAL A 1 100 ? -0.982 -1.950 4.348 1.00 77.75 100 VAL A C 1
ATOM 787 O O . VAL A 1 100 ? -0.496 -2.350 3.286 1.00 77.75 100 VAL A O 1
ATOM 790 N N . THR A 1 101 ? -0.699 -0.752 4.853 1.00 81.69 101 THR A N 1
ATOM 791 C CA . THR A 1 101 ? 0.319 0.147 4.298 1.00 81.69 101 THR A CA 1
ATOM 792 C C . THR A 1 101 ? 1.235 0.636 5.415 1.00 81.69 101 THR A C 1
ATOM 794 O O . THR A 1 101 ? 0.775 1.080 6.465 1.00 81.69 101 THR A O 1
ATOM 797 N N . LEU A 1 102 ? 2.539 0.573 5.187 1.00 84.69 102 LEU A N 1
ATOM 798 C CA . LEU A 1 102 ? 3.590 1.038 6.083 1.00 84.69 102 LEU A CA 1
ATOM 799 C C . LEU A 1 102 ? 4.226 2.292 5.488 1.00 84.69 102 LEU A C 1
ATOM 801 O O . LEU A 1 102 ? 4.565 2.311 4.313 1.00 84.69 102 LEU A O 1
ATOM 805 N N . GLU A 1 103 ? 4.424 3.339 6.279 1.00 87.56 103 GLU A N 1
ATOM 806 C CA . GLU A 1 103 ? 5.133 4.547 5.843 1.00 87.56 103 GLU A CA 1
ATOM 807 C C . GLU A 1 103 ? 6.496 4.591 6.528 1.00 87.56 103 GLU A C 1
ATOM 809 O O . GLU A 1 103 ? 6.585 4.585 7.763 1.00 87.56 103 GLU A O 1
ATOM 814 N N . GLY A 1 104 ? 7.566 4.641 5.742 1.00 85.88 104 GLY A N 1
ATOM 815 C CA . GLY A 1 104 ? 8.923 4.579 6.267 1.00 85.88 104 GLY A CA 1
ATOM 816 C C . GLY A 1 104 ? 9.976 5.001 5.253 1.00 85.88 104 GLY A C 1
ATOM 817 O O . GLY A 1 104 ? 9.668 5.364 4.120 1.00 85.88 104 GLY A O 1
ATOM 818 N N . LYS A 1 105 ? 11.239 4.961 5.658 1.00 83.38 105 LYS A N 1
ATOM 819 C CA . LYS A 1 105 ? 12.379 5.176 4.760 1.00 83.38 105 LYS A CA 1
ATOM 820 C C . LYS A 1 105 ? 13.479 4.176 5.060 1.00 83.38 105 LYS A C 1
ATOM 822 O O . LYS A 1 105 ? 13.668 3.803 6.213 1.00 83.38 105 LYS A O 1
ATOM 827 N N . THR A 1 106 ? 14.215 3.786 4.035 1.00 80.25 106 THR A N 1
ATOM 828 C CA . THR A 1 106 ? 15.491 3.074 4.165 1.00 80.25 106 THR A CA 1
ATOM 829 C C . THR A 1 106 ? 16.642 4.075 4.293 1.00 80.25 106 THR A C 1
ATOM 831 O O . THR A 1 106 ? 16.440 5.287 4.187 1.00 80.25 106 THR A O 1
ATOM 834 N N . GLN A 1 107 ? 17.867 3.586 4.502 1.00 67.00 107 GLN A N 1
ATOM 835 C CA . GLN A 1 107 ? 19.059 4.429 4.661 1.00 67.00 107 GLN A CA 1
ATOM 836 C C . GLN A 1 107 ? 19.269 5.421 3.500 1.00 67.00 107 GLN A C 1
ATOM 838 O O . GLN A 1 107 ? 19.703 6.547 3.730 1.00 67.00 107 GLN A O 1
ATOM 843 N N . ASN A 1 108 ? 18.918 5.016 2.274 1.00 68.56 108 ASN A N 1
ATOM 844 C CA . ASN A 1 108 ? 19.176 5.772 1.045 1.00 68.56 108 ASN A CA 1
ATOM 845 C C . ASN A 1 108 ? 17.894 6.234 0.330 1.00 68.56 108 ASN A C 1
ATOM 847 O O . ASN A 1 108 ? 17.948 6.578 -0.848 1.00 68.56 108 ASN A O 1
ATOM 851 N N . SER A 1 109 ? 16.741 6.223 1.004 1.00 72.12 109 SER A N 1
ATOM 852 C CA . SER A 1 109 ? 15.469 6.645 0.406 1.00 72.12 109 SER A CA 1
ATOM 853 C C . SER A 1 109 ? 14.794 7.764 1.189 1.00 72.12 109 SER A C 1
ATOM 855 O O . SER A 1 109 ? 15.060 8.017 2.369 1.00 72.12 109 SER A O 1
ATOM 857 N N . THR A 1 110 ? 13.913 8.475 0.495 1.00 75.50 110 THR A N 1
ATOM 858 C CA . THR A 1 110 ? 12.961 9.387 1.118 1.00 75.50 110 THR A CA 1
ATOM 859 C C . THR A 1 110 ? 11.823 8.597 1.767 1.00 75.50 110 THR A C 1
ATOM 861 O O . THR A 1 110 ? 11.674 7.392 1.571 1.00 75.50 110 THR A O 1
ATOM 864 N N . LEU A 1 111 ? 11.031 9.281 2.592 1.00 81.06 111 LEU A N 1
ATOM 865 C CA . LEU A 1 111 ? 9.834 8.705 3.199 1.00 81.06 111 LEU A CA 1
ATOM 866 C C . LEU A 1 111 ? 8.856 8.274 2.097 1.00 81.06 111 LEU A C 1
ATOM 868 O O . LEU A 1 111 ? 8.477 9.103 1.271 1.00 81.06 111 LEU A O 1
ATOM 872 N N . GLN A 1 112 ? 8.464 7.002 2.093 1.00 79.88 112 GLN A N 1
ATOM 873 C CA . GLN A 1 112 ? 7.547 6.429 1.111 1.00 79.88 112 GLN A CA 1
ATOM 874 C C . GLN A 1 112 ? 6.583 5.422 1.748 1.00 79.88 112 GLN A C 1
ATOM 876 O O . GLN A 1 112 ? 6.792 4.954 2.871 1.00 79.88 112 GLN A O 1
ATOM 881 N N . GLU A 1 113 ? 5.516 5.110 1.015 1.00 79.50 113 GLU A N 1
ATOM 882 C CA . GLU A 1 113 ? 4.547 4.080 1.379 1.00 79.50 113 GLU A CA 1
ATOM 883 C C . GLU A 1 113 ? 4.967 2.722 0.813 1.00 79.50 113 GLU A C 1
ATOM 885 O O . GLU A 1 113 ? 5.223 2.580 -0.381 1.00 79.50 113 GLU A O 1
ATOM 890 N N . TYR A 1 114 ? 4.963 1.712 1.671 1.00 76.75 114 TYR A N 1
ATOM 891 C CA . TYR A 1 114 ? 5.145 0.311 1.337 1.00 76.75 114 TYR A CA 1
ATOM 892 C C . TYR A 1 114 ? 3.825 -0.394 1.599 1.00 76.75 114 TYR A C 1
ATOM 894 O O . TYR A 1 114 ? 3.338 -0.419 2.728 1.00 76.75 114 TYR A O 1
ATOM 902 N N . SER A 1 115 ? 3.218 -0.944 0.560 1.00 74.88 115 SER A N 1
ATOM 903 C CA . SER A 1 115 ? 1.990 -1.716 0.686 1.00 74.88 115 SER A CA 1
ATOM 904 C C . SER A 1 115 ? 2.267 -3.139 0.258 1.00 74.88 115 SER A C 1
ATOM 906 O O . SER A 1 115 ? 3.082 -3.367 -0.635 1.00 74.88 115 SER A O 1
ATOM 908 N N . TYR A 1 116 ? 1.566 -4.076 0.887 1.00 66.69 116 TYR A N 1
ATOM 909 C CA . TYR A 1 116 ? 1.505 -5.424 0.358 1.00 66.69 116 TYR A CA 1
ATOM 910 C C . TYR A 1 116 ? 0.705 -5.456 -0.940 1.00 66.69 116 TYR A C 1
ATOM 912 O O . TYR A 1 116 ? 0.833 -6.413 -1.656 1.00 66.69 116 TYR A O 1
ATOM 920 N N . GLU A 1 117 ? -0.066 -4.446 -1.331 1.00 61.53 117 GLU A N 1
ATOM 921 C CA . GLU A 1 117 ? -0.797 -4.498 -2.602 1.00 61.53 117 GLU A CA 1
ATOM 922 C C . GLU A 1 117 ? 0.078 -4.067 -3.793 1.00 61.53 117 GLU A C 1
ATOM 924 O O . GLU A 1 117 ? 0.709 -3.005 -3.764 1.00 61.53 117 GLU A O 1
ATOM 929 N N . VAL A 1 118 ? 0.054 -4.835 -4.889 1.00 52.69 118 VAL A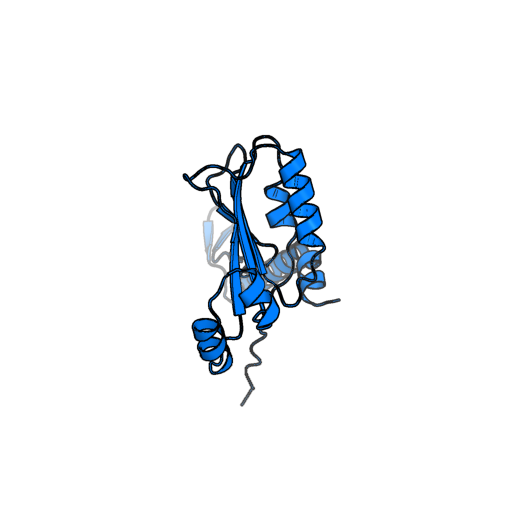 N 1
ATOM 930 C CA . VAL A 1 118 ? 0.565 -4.422 -6.204 1.00 52.69 118 VAL A CA 1
ATOM 931 C C . VAL A 1 118 ? -0.337 -3.307 -6.732 1.00 52.69 118 VAL A C 1
ATOM 933 O O . VAL A 1 118 ? -1.304 -3.540 -7.454 1.00 52.69 118 VAL A O 1
ATOM 936 N N . LYS A 1 119 ? -0.030 -2.059 -6.376 1.00 48.91 119 LYS A N 1
ATOM 937 C CA . LYS A 1 119 ? -0.654 -0.894 -7.010 1.00 48.91 119 LYS A CA 1
ATOM 938 C C . LYS A 1 119 ? -0.160 -0.814 -8.459 1.00 48.91 119 LYS A C 1
ATOM 940 O O . LYS A 1 119 ? 0.993 -0.467 -8.688 1.00 48.91 119 LYS A O 1
ATOM 945 N N . ASN A 1 120 ? -1.046 -1.097 -9.418 1.00 44.38 120 ASN A N 1
ATOM 946 C CA . ASN A 1 120 ? -0.855 -0.894 -10.860 1.00 44.38 120 ASN A CA 1
ATOM 947 C C . ASN A 1 120 ? 0.406 -1.559 -11.437 1.00 44.38 120 ASN A C 1
ATOM 949 O O . ASN A 1 120 ? 1.430 -0.908 -11.647 1.00 44.38 120 ASN A O 1
ATOM 953 N N . PHE A 1 121 ? 0.313 -2.847 -11.780 1.00 49.69 121 PHE A N 1
ATOM 954 C CA . PHE A 1 121 ? 1.342 -3.506 -12.584 1.00 49.69 121 PHE A CA 1
ATOM 955 C C . PHE A 1 121 ? 1.324 -2.955 -14.022 1.00 49.69 121 PHE A C 1
ATOM 957 O O . PHE A 1 121 ? 0.662 -3.486 -14.911 1.00 49.69 121 PHE A O 1
ATOM 964 N N . MET A 1 122 ? 2.030 -1.848 -14.249 1.00 52.44 122 MET A N 1
ATOM 965 C CA . MET A 1 122 ? 2.287 -1.292 -15.576 1.00 52.44 122 MET A CA 1
ATOM 966 C C . MET A 1 122 ? 3.762 -1.489 -15.910 1.00 52.44 122 MET A C 1
ATOM 968 O O . MET A 1 122 ? 4.629 -0.852 -15.317 1.00 52.44 122 MET A O 1
ATOM 972 N N . THR A 1 123 ? 4.061 -2.360 -16.873 1.00 53.59 123 THR A N 1
ATOM 973 C CA . THR A 1 123 ? 5.412 -2.467 -17.433 1.00 53.59 123 THR A CA 1
ATOM 974 C C . THR A 1 123 ? 5.484 -1.617 -18.700 1.00 53.59 123 THR A C 1
ATOM 976 O O . THR A 1 123 ? 4.849 -1.978 -19.694 1.00 53.59 123 THR A O 1
ATOM 979 N N . PRO A 1 124 ? 6.212 -0.486 -18.705 1.00 57.22 124 PRO A N 1
ATOM 980 C CA . PRO A 1 124 ? 6.408 0.272 -19.930 1.00 57.22 124 PRO A CA 1
ATOM 981 C C . PRO A 1 124 ? 7.207 -0.577 -20.922 1.00 57.22 124 PRO A C 1
ATOM 983 O O . PRO A 1 124 ? 8.272 -1.102 -20.596 1.00 57.22 124 PRO A O 1
ATOM 986 N N . VAL A 1 125 ? 6.684 -0.717 -22.138 1.00 71.81 125 VAL A N 1
ATOM 987 C CA . VAL A 1 125 ? 7.373 -1.383 -23.244 1.00 71.81 125 VAL A CA 1
ATOM 988 C C . VAL A 1 125 ? 7.755 -0.317 -24.255 1.00 71.81 125 VAL A C 1
ATOM 990 O O . VAL A 1 125 ? 6.900 0.211 -24.960 1.00 71.81 125 VAL A O 1
ATOM 993 N N . ASP A 1 126 ? 9.043 0.010 -24.299 1.00 77.25 126 ASP A N 1
ATOM 994 C CA . ASP A 1 126 ? 9.583 0.942 -25.283 1.00 77.25 126 ASP A CA 1
ATOM 995 C C . ASP A 1 126 ? 9.763 0.237 -26.632 1.00 77.25 126 ASP A C 1
ATOM 997 O O . ASP A 1 126 ? 10.502 -0.751 -26.732 1.00 77.25 126 ASP A O 1
ATOM 1001 N N . ILE A 1 127 ? 9.061 0.727 -27.654 1.00 85.81 127 ILE A N 1
ATOM 1002 C CA . ILE A 1 127 ? 9.066 0.166 -29.005 1.00 85.81 127 ILE A CA 1
ATOM 1003 C C . ILE A 1 127 ? 9.869 1.118 -29.893 1.00 85.81 127 ILE A C 1
ATOM 1005 O O . ILE A 1 127 ? 9.401 2.226 -30.171 1.00 85.81 127 ILE A O 1
ATOM 1009 N N . PRO A 1 128 ? 11.056 0.714 -30.372 1.00 80.44 128 PRO A N 1
ATOM 1010 C CA . PRO A 1 128 ? 11.833 1.556 -31.260 1.00 80.44 128 PRO A CA 1
ATOM 1011 C C . PRO A 1 128 ? 11.063 1.770 -32.561 1.00 80.44 128 PRO A C 1
ATOM 1013 O O . PRO A 1 128 ? 10.457 0.850 -33.106 1.00 80.44 128 PRO A O 1
ATOM 1016 N N . THR A 1 129 ? 11.111 2.991 -33.077 1.00 88.62 129 THR A N 1
ATOM 1017 C CA . THR A 1 129 ? 10.557 3.345 -34.392 1.00 88.62 129 THR A CA 1
ATOM 1018 C C . THR A 1 129 ? 11.638 3.434 -35.464 1.00 88.62 129 THR A C 1
ATOM 1020 O O . THR A 1 129 ? 11.328 3.540 -36.644 1.00 88.62 129 THR A O 1
ATOM 1023 N N . SER A 1 130 ? 12.912 3.346 -35.076 1.00 89.75 130 SER A N 1
ATOM 1024 C CA . SER A 1 130 ? 14.059 3.398 -35.980 1.00 89.75 130 SER A CA 1
ATOM 1025 C C . SER A 1 130 ? 15.192 2.492 -35.502 1.00 89.75 130 SER A C 1
ATOM 1027 O O . SER A 1 130 ? 15.250 2.105 -34.334 1.00 89.75 130 SER A O 1
ATOM 1029 N N . ARG A 1 131 ? 16.095 2.145 -36.420 1.00 88.38 131 ARG A N 1
ATOM 1030 C CA . ARG A 1 131 ? 17.337 1.421 -36.133 1.00 88.38 131 ARG A CA 1
ATOM 1031 C C . ARG A 1 131 ? 18.491 2.032 -36.910 1.00 88.38 131 ARG A C 1
ATOM 1033 O O . ARG A 1 131 ? 18.286 2.561 -37.999 1.00 88.38 131 ARG A O 1
ATOM 1040 N N . THR A 1 132 ? 19.703 1.888 -36.394 1.00 88.62 132 THR A N 1
ATOM 1041 C CA . THR A 1 132 ? 20.906 2.213 -37.162 1.00 88.62 132 THR A CA 1
ATOM 1042 C C . THR A 1 132 ? 21.286 1.021 -38.033 1.00 88.62 132 THR A C 1
ATOM 1044 O O . THR A 1 132 ? 21.473 -0.083 -37.521 1.00 88.62 132 THR A O 1
ATOM 1047 N N . PHE A 1 133 ? 21.404 1.232 -39.340 1.00 86.25 133 PHE A N 1
ATOM 1048 C CA . PHE A 1 133 ? 21.907 0.246 -40.290 1.00 86.25 133 PHE A CA 1
ATOM 1049 C C . PHE A 1 133 ? 22.951 0.925 -41.175 1.00 86.25 133 PHE A C 1
ATOM 1051 O O . PHE A 1 133 ? 22.671 1.961 -41.765 1.00 86.25 133 PHE A O 1
ATOM 1058 N N . ASP A 1 134 ? 24.165 0.375 -41.205 1.00 85.88 134 ASP A N 1
ATOM 1059 C CA . ASP A 1 134 ? 25.311 0.943 -41.934 1.00 85.88 134 ASP A CA 1
ATOM 1060 C C . ASP A 1 134 ? 25.622 2.420 -41.596 1.00 85.88 134 ASP A C 1
ATOM 1062 O O . ASP A 1 134 ? 25.945 3.240 -42.446 1.00 85.88 134 ASP A O 1
ATOM 1066 N N . GLY A 1 135 ? 25.476 2.787 -40.317 1.00 88.50 135 GLY A N 1
ATOM 1067 C CA . GLY A 1 135 ? 25.714 4.154 -39.835 1.00 88.50 135 GLY A CA 1
ATOM 1068 C C . GLY A 1 135 ? 24.564 5.139 -40.078 1.00 88.50 135 GLY A C 1
ATOM 1069 O O . GLY A 1 135 ? 24.587 6.231 -39.511 1.00 88.50 135 GLY A O 1
ATOM 1070 N N . GLU A 1 136 ? 23.529 4.753 -40.826 1.00 85.81 136 GLU A N 1
ATOM 1071 C CA . GLU A 1 136 ? 22.349 5.582 -41.086 1.00 85.81 136 GLU A CA 1
ATOM 1072 C C . GLU A 1 136 ? 21.157 5.188 -40.204 1.00 85.81 136 GLU A C 1
ATOM 1074 O O . GLU A 1 136 ? 20.949 4.015 -39.886 1.00 85.81 136 GLU A O 1
ATOM 1079 N N . ILE A 1 137 ? 20.347 6.176 -39.806 1.00 89.81 137 ILE A N 1
ATOM 1080 C CA . ILE A 1 137 ? 19.103 5.947 -39.058 1.00 89.81 137 ILE A CA 1
ATOM 1081 C C . ILE A 1 137 ? 17.991 5.623 -40.054 1.00 89.81 137 ILE A C 1
ATOM 1083 O O . ILE A 1 137 ? 17.519 6.493 -40.785 1.00 89.81 137 ILE A O 1
ATOM 1087 N N . VAL A 1 138 ? 17.530 4.377 -40.038 1.00 91.44 138 VAL A N 1
ATOM 1088 C CA . VAL A 1 138 ? 16.448 3.886 -40.891 1.00 91.44 138 VAL A CA 1
ATOM 1089 C C . VAL A 1 138 ? 15.179 3.731 -40.056 1.00 91.44 138 VAL A C 1
ATOM 1091 O O . VAL A 1 138 ? 15.186 3.075 -39.012 1.00 91.44 138 VAL A O 1
ATOM 1094 N N . GLN A 1 139 ? 14.078 4.331 -40.514 1.00 92.62 139 GLN A N 1
ATOM 1095 C CA . GLN A 1 139 ? 12.761 4.165 -39.893 1.00 92.62 139 GLN A CA 1
ATOM 1096 C C . GLN A 1 139 ? 12.252 2.739 -40.111 1.00 92.62 139 GLN A C 1
ATOM 1098 O O . GLN A 1 139 ? 12.339 2.197 -41.214 1.00 92.62 139 GLN A O 1
ATOM 1103 N N . LEU A 1 140 ? 11.710 2.139 -39.058 1.00 90.44 140 LEU A N 1
ATOM 1104 C CA . LEU A 1 140 ? 11.111 0.818 -39.131 1.00 90.44 140 LEU A CA 1
ATOM 1105 C C . LEU A 1 140 ? 9.770 0.889 -39.859 1.00 90.44 140 LEU A C 1
ATOM 1107 O O . LEU A 1 140 ? 8.971 1.809 -39.680 1.00 90.44 140 LEU A O 1
ATOM 1111 N N . THR A 1 141 ? 9.494 -0.132 -40.659 1.00 92.56 141 THR A N 1
ATOM 1112 C CA . THR A 1 141 ? 8.165 -0.333 -41.237 1.00 92.56 141 THR A CA 1
ATOM 1113 C C . THR A 1 141 ? 7.153 -0.699 -40.150 1.00 92.56 141 THR A C 1
ATOM 1115 O O . THR A 1 141 ? 7.508 -1.239 -39.103 1.00 92.56 141 THR A O 1
ATOM 1118 N N . LEU A 1 142 ? 5.856 -0.507 -40.421 1.00 87.56 142 LEU A N 1
ATOM 1119 C CA . LEU A 1 142 ? 4.790 -0.906 -39.491 1.00 87.56 142 LEU A CA 1
ATOM 1120 C C . LEU A 1 142 ? 4.891 -2.388 -39.082 1.00 87.56 142 LEU A C 1
ATOM 1122 O O . LEU A 1 142 ? 4.638 -2.740 -37.933 1.00 87.56 142 LEU A O 1
ATOM 1126 N N . ARG A 1 143 ? 5.301 -3.257 -40.016 1.00 90.00 143 ARG A N 1
ATOM 1127 C CA . ARG A 1 143 ? 5.503 -4.688 -39.760 1.00 90.00 143 ARG A CA 1
ATOM 1128 C C . ARG A 1 143 ? 6.673 -4.943 -38.808 1.00 90.00 143 ARG A C 1
ATOM 1130 O O . ARG A 1 143 ? 6.568 -5.809 -37.946 1.00 90.00 143 ARG A O 1
ATOM 1137 N N . GLU A 1 144 ? 7.771 -4.209 -38.960 1.00 85.88 144 GLU A N 1
ATOM 1138 C CA . GLU A 1 144 ? 8.930 -4.305 -38.067 1.00 85.88 144 GLU A CA 1
ATOM 1139 C C . GLU A 1 144 ? 8.607 -3.759 -36.673 1.00 85.88 144 GLU A C 1
ATOM 1141 O O . GLU A 1 144 ? 8.934 -4.412 -35.689 1.00 85.88 144 GLU A O 1
ATOM 1146 N N . ILE A 1 145 ? 7.872 -2.646 -36.581 1.00 87.12 145 ILE A N 1
ATOM 1147 C CA . ILE A 1 145 ? 7.381 -2.095 -35.307 1.00 87.12 145 ILE A CA 1
ATOM 1148 C C . ILE A 1 145 ? 6.471 -3.106 -34.594 1.00 87.12 145 ILE A C 1
ATOM 1150 O O . ILE A 1 145 ? 6.629 -3.352 -33.400 1.00 87.12 145 ILE A O 1
ATOM 1154 N N . ALA A 1 146 ? 5.544 -3.743 -35.317 1.00 86.81 146 ALA A N 1
ATOM 1155 C CA . ALA A 1 146 ? 4.669 -4.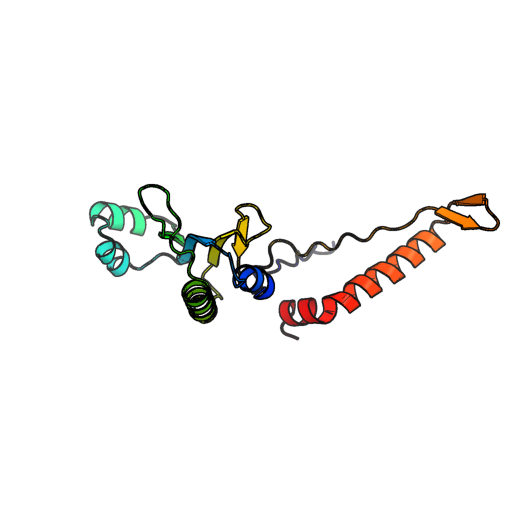768 -34.746 1.00 86.81 146 ALA A CA 1
ATOM 1156 C C . ALA A 1 146 ? 5.456 -5.991 -34.241 1.00 86.81 146 ALA A C 1
ATOM 1158 O O . ALA A 1 146 ? 5.117 -6.574 -33.209 1.00 86.81 146 ALA A O 1
ATOM 1159 N N . ASN A 1 147 ? 6.527 -6.368 -34.943 1.00 89.94 147 ASN A N 1
ATOM 1160 C CA . ASN A 1 147 ? 7.405 -7.452 -34.516 1.00 89.94 147 ASN A CA 1
ATOM 1161 C C . ASN A 1 147 ? 8.215 -7.075 -33.262 1.00 89.94 147 ASN A C 1
ATOM 1163 O O . ASN A 1 147 ? 8.284 -7.865 -32.322 1.00 89.94 147 ASN A O 1
ATOM 1167 N N . GLU A 1 148 ? 8.767 -5.859 -33.209 1.00 86.00 148 GLU A N 1
ATOM 1168 C CA . GLU A 1 148 ? 9.447 -5.320 -32.022 1.00 86.00 148 GLU A CA 1
ATOM 1169 C C . GLU A 1 148 ? 8.515 -5.279 -30.810 1.00 86.00 148 GLU A C 1
ATOM 1171 O O . GLU A 1 148 ? 8.894 -5.709 -29.719 1.00 86.00 148 GLU A O 1
ATOM 1176 N N . TYR A 1 149 ? 7.267 -4.848 -31.007 1.00 83.88 149 TYR A N 1
ATOM 1177 C CA . TYR A 1 149 ? 6.245 -4.886 -29.967 1.00 83.88 149 TYR A CA 1
ATOM 1178 C C . TYR A 1 149 ? 6.039 -6.304 -29.426 1.00 83.88 149 TYR A C 1
ATOM 1180 O O . TYR A 1 149 ? 6.124 -6.515 -28.217 1.00 83.88 149 TYR A O 1
ATOM 1188 N N . PHE A 1 150 ? 5.823 -7.289 -30.304 1.00 87.25 150 PHE A N 1
ATOM 1189 C CA . PHE A 1 150 ? 5.599 -8.676 -29.896 1.00 87.25 150 PHE A CA 1
ATOM 1190 C C . PHE A 1 150 ? 6.783 -9.252 -29.109 1.00 87.25 150 PHE A C 1
ATOM 1192 O O . PHE A 1 150 ? 6.592 -9.857 -28.052 1.00 87.25 150 PHE A O 1
ATOM 1199 N N . ILE A 1 151 ? 8.010 -9.042 -29.595 1.00 86.38 151 ILE A N 1
ATOM 1200 C CA . ILE A 1 151 ? 9.234 -9.524 -28.942 1.00 86.38 151 ILE A CA 1
ATOM 1201 C C . ILE A 1 151 ? 9.351 -8.940 -27.533 1.00 86.38 151 ILE A C 1
ATOM 1203 O O . ILE A 1 151 ? 9.583 -9.678 -26.572 1.00 86.38 151 ILE A O 1
ATOM 1207 N N . ARG A 1 152 ? 9.163 -7.627 -27.395 1.00 82.25 152 ARG A N 1
ATOM 1208 C CA . ARG A 1 152 ? 9.363 -6.918 -26.127 1.00 82.25 152 ARG A CA 1
ATOM 1209 C C . ARG A 1 152 ? 8.236 -7.172 -25.136 1.00 82.25 152 ARG A C 1
ATOM 1211 O O . ARG A 1 152 ? 8.516 -7.378 -23.960 1.00 82.25 152 ARG A O 1
ATOM 1218 N N . MET A 1 153 ? 6.993 -7.272 -25.605 1.00 82.00 153 MET A N 1
ATOM 1219 C CA . MET A 1 153 ? 5.861 -7.735 -24.796 1.00 82.00 153 MET A CA 1
ATOM 1220 C C . MET A 1 153 ? 6.098 -9.148 -24.264 1.00 82.00 153 MET A C 1
ATOM 1222 O O . MET A 1 153 ? 5.896 -9.405 -23.080 1.00 82.00 153 MET A O 1
ATOM 1226 N N . ARG A 1 154 ? 6.576 -10.068 -25.111 1.00 84.12 154 ARG A N 1
ATOM 1227 C CA . ARG A 1 154 ? 6.907 -11.433 -24.688 1.00 84.12 154 ARG A CA 1
ATOM 1228 C C . ARG A 1 154 ? 8.051 -11.450 -23.676 1.00 84.12 154 ARG A C 1
ATOM 1230 O O . ARG A 1 154 ? 7.978 -12.196 -22.705 1.00 84.12 154 ARG A O 1
ATOM 1237 N N . ALA A 1 155 ? 9.089 -10.642 -23.878 1.00 78.38 155 ALA A N 1
ATOM 1238 C CA . ALA A 1 155 ? 10.196 -10.518 -22.934 1.00 78.38 155 ALA A CA 1
ATOM 1239 C C . ALA A 1 155 ? 9.723 -9.965 -21.581 1.00 78.38 155 ALA A C 1
ATOM 1241 O O . ALA A 1 155 ? 10.046 -10.544 -20.547 1.00 78.38 155 ALA A O 1
ATOM 1242 N N . ALA A 1 156 ? 8.898 -8.913 -21.592 1.00 74.12 156 ALA A N 1
ATOM 1243 C CA . ALA A 1 156 ? 8.280 -8.354 -20.395 1.00 74.12 156 ALA A CA 1
ATOM 1244 C C . ALA A 1 156 ? 7.405 -9.393 -19.676 1.00 74.12 156 ALA A C 1
ATOM 1246 O O . ALA A 1 156 ? 7.521 -9.560 -18.466 1.00 74.12 156 ALA A O 1
ATOM 1247 N N . TYR A 1 157 ? 6.592 -10.151 -20.414 1.00 78.38 157 TYR A N 1
ATOM 1248 C CA . TYR A 1 157 ? 5.787 -11.240 -19.863 1.00 78.38 157 TYR A CA 1
ATOM 1249 C C . TYR A 1 157 ? 6.650 -12.327 -19.212 1.00 78.38 157 TYR A C 1
ATOM 1251 O O . TYR A 1 157 ? 6.392 -12.711 -18.078 1.00 78.38 157 TYR A O 1
ATOM 1259 N N . ILE A 1 158 ? 7.696 -12.806 -19.895 1.00 79.94 158 ILE A N 1
ATOM 1260 C CA . ILE A 1 158 ? 8.591 -13.849 -19.370 1.00 79.94 158 ILE A CA 1
ATOM 1261 C C . ILE A 1 158 ? 9.326 -13.357 -18.121 1.00 79.94 158 ILE A C 1
ATOM 1263 O O . ILE A 1 158 ? 9.379 -14.078 -17.128 1.00 79.94 158 ILE A O 1
ATOM 1267 N N . ALA A 1 159 ? 9.856 -12.132 -18.149 1.00 73.06 159 ALA A N 1
ATOM 1268 C CA . ALA A 1 159 ? 10.571 -11.541 -17.019 1.00 73.06 159 ALA A CA 1
ATOM 1269 C C . ALA A 1 159 ? 9.686 -11.412 -15.771 1.00 73.06 159 ALA A C 1
ATOM 1271 O O . ALA A 1 159 ? 10.178 -11.511 -14.652 1.00 73.06 159 ALA A O 1
ATOM 1272 N N . ASN A 1 160 ? 8.379 -11.241 -15.970 1.00 66.06 160 ASN A N 1
ATOM 1273 C CA . ASN A 1 160 ? 7.412 -11.057 -14.898 1.00 66.06 160 ASN A CA 1
ATOM 1274 C C . ASN A 1 160 ? 6.495 -12.269 -14.703 1.00 66.06 160 ASN A C 1
ATOM 1276 O O . ASN A 1 160 ? 5.512 -12.177 -13.975 1.00 66.06 160 ASN A O 1
ATOM 1280 N N . ILE A 1 161 ? 6.798 -13.422 -15.311 1.00 75.69 161 ILE A N 1
ATOM 1281 C CA . ILE A 1 161 ? 5.880 -14.568 -15.307 1.00 75.69 161 ILE A CA 1
ATOM 1282 C C . ILE A 1 161 ? 5.626 -15.110 -13.898 1.00 75.69 161 ILE A C 1
ATOM 1284 O O . ILE A 1 161 ? 4.532 -15.587 -13.625 1.00 75.69 161 ILE A O 1
ATOM 1288 N N . GLY A 1 162 ? 6.611 -15.012 -12.998 1.00 64.31 162 GLY A N 1
ATOM 1289 C CA . GLY A 1 162 ? 6.445 -15.377 -11.589 1.00 64.31 162 GLY A CA 1
ATOM 1290 C C . GLY A 1 162 ? 5.428 -14.480 -10.888 1.00 64.31 162 GLY A C 1
ATOM 1291 O O . GLY A 1 162 ? 4.517 -14.981 -10.240 1.00 64.31 162 GLY A O 1
ATOM 1292 N N . VAL A 1 163 ? 5.519 -13.166 -11.115 1.00 60.84 163 VAL A N 1
ATOM 1293 C CA . VAL A 1 163 ? 4.532 -12.199 -10.624 1.00 60.84 163 VAL A CA 1
ATOM 1294 C C . VAL A 1 163 ? 3.170 -12.507 -11.238 1.00 60.84 163 VAL A C 1
ATOM 1296 O O . VAL A 1 163 ? 2.219 -12.701 -10.502 1.00 60.84 163 VAL A O 1
ATOM 1299 N N . ILE A 1 164 ? 3.074 -12.665 -12.562 1.00 64.19 164 ILE A N 1
ATOM 1300 C CA . ILE A 1 164 ? 1.811 -12.938 -13.269 1.00 64.19 164 ILE A CA 1
ATOM 1301 C C . ILE A 1 164 ? 1.143 -14.235 -12.798 1.00 64.19 164 ILE A C 1
ATOM 1303 O O . ILE A 1 164 ? -0.074 -14.268 -12.664 1.00 64.19 164 ILE A O 1
ATOM 1307 N N . ARG A 1 165 ? 1.905 -15.300 -12.537 1.00 66.31 165 ARG A N 1
ATOM 1308 C CA . ARG A 1 165 ? 1.361 -16.552 -11.984 1.00 66.31 165 ARG A CA 1
ATOM 1309 C C . ARG A 1 165 ? 0.798 -16.350 -10.584 1.00 66.31 165 ARG A C 1
ATOM 1311 O O . ARG A 1 165 ? -0.323 -16.774 -10.327 1.00 66.31 165 ARG A O 1
ATOM 1318 N N . ASN A 1 166 ? 1.518 -15.603 -9.746 1.00 54.91 166 ASN A N 1
ATOM 1319 C CA . ASN A 1 166 ? 1.028 -15.201 -8.431 1.00 54.91 166 ASN A CA 1
ATOM 1320 C C . ASN A 1 166 ? -0.225 -14.304 -8.537 1.00 54.91 166 ASN A C 1
ATOM 1322 O O . ASN A 1 166 ? -1.125 -14.443 -7.720 1.00 54.91 166 ASN A O 1
ATOM 1326 N N . LEU A 1 167 ? -0.321 -13.434 -9.558 1.00 54.09 167 LEU A N 1
ATOM 1327 C CA . LEU A 1 167 ? -1.516 -12.620 -9.844 1.00 54.09 167 LEU A CA 1
ATOM 1328 C C . LEU A 1 167 ? -2.706 -13.480 -10.323 1.00 54.09 167 LEU A C 1
ATOM 1330 O O . LEU A 1 167 ? -3.855 -13.146 -10.059 1.00 54.09 167 LEU A O 1
ATOM 1334 N N . ALA A 1 168 ? -2.447 -14.557 -11.069 1.00 53.66 168 ALA A N 1
ATOM 1335 C CA . ALA A 1 168 ? -3.466 -15.361 -11.747 1.00 53.66 168 ALA A CA 1
ATOM 1336 C C . ALA A 1 168 ? -3.935 -16.599 -10.956 1.00 53.66 168 ALA A C 1
ATOM 1338 O O . ALA A 1 168 ? -4.782 -17.332 -11.466 1.00 53.66 168 ALA A O 1
ATOM 1339 N N . ASN A 1 169 ? -3.403 -16.843 -9.748 1.00 52.09 169 ASN A N 1
ATOM 1340 C CA . ASN A 1 169 ? -3.602 -18.086 -8.985 1.00 52.09 169 ASN A CA 1
ATOM 1341 C C . ASN A 1 169 ? -3.338 -19.356 -9.836 1.00 52.09 169 ASN A C 1
ATOM 1343 O O . ASN A 1 169 ? -4.109 -20.317 -9.778 1.00 52.09 169 ASN A O 1
ATOM 1347 N N . LEU A 1 170 ? -2.272 -19.335 -10.653 1.00 41.31 170 LEU A N 1
ATOM 1348 C CA . LEU A 1 170 ? -1.832 -20.432 -11.537 1.00 41.31 170 LEU A CA 1
ATOM 1349 C C . LEU A 1 170 ? -0.563 -21.124 -11.037 1.00 41.31 170 LEU A C 1
ATOM 1351 O O . LEU A 1 170 ? 0.391 -20.403 -10.669 1.00 41.31 170 LEU A O 1
#

Foldseek 3Di:
DDDPPDPPQPWFFDLVLLVVQLDQQKFFFKKKKKAFDDDLVVCVVVVNDPVVSVVVVPDPRTMDMDMDGDPVRDTPDRDSVVSVVVSVVVVPPPPNGMWMWIWIDHNPDDTDIGTSTPDDPDDDQDQDQWDDDPNDTGGDDPVRSVVSVVVRVVVVCVVCVVVVCSSVVD